Protein AF-A0A971KHY8-F1 (afdb_monomer_lite)

pLDDT: mean 92.71, std 10.17, range [48.16, 98.19]

Structure (mmCIF, N/CA/C/O backbone):
data_AF-A0A971KHY8-F1
#
_entry.id   AF-A0A971KHY8-F1
#
loop_
_atom_site.group_PDB
_atom_site.id
_atom_site.type_symbol
_atom_site.label_atom_id
_atom_site.label_alt_id
_atom_site.label_comp_id
_atom_site.label_asym_id
_atom_site.label_entity_id
_atom_site.label_seq_id
_atom_site.pdbx_PDB_ins_code
_atom_site.Cartn_x
_atom_site.Cartn_y
_atom_site.Cartn_z
_atom_site.occupancy
_atom_site.B_iso_or_equiv
_atom_site.auth_seq_id
_atom_site.auth_comp_id
_atom_site.auth_asym_id
_atom_site.auth_atom_id
_atom_site.pdbx_PDB_model_num
ATOM 1 N N . PHE A 1 1 ? -3.957 -1.587 19.889 1.00 84.62 1 PHE A N 1
ATOM 2 C CA . PHE A 1 1 ? -4.562 -1.450 18.543 1.00 84.62 1 PHE A CA 1
ATOM 3 C C . PHE A 1 1 ? -6.062 -1.173 18.628 1.00 84.62 1 PHE A C 1
ATOM 5 O O . PHE A 1 1 ? -6.531 -0.315 17.894 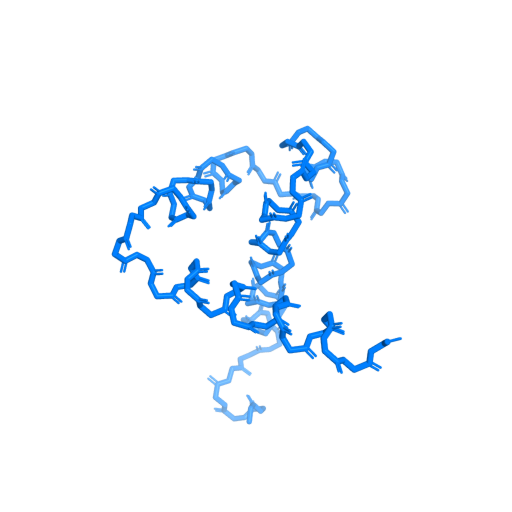1.00 84.62 1 PHE A O 1
ATOM 12 N N . GLU A 1 2 ? -6.804 -1.841 19.525 1.00 91.00 2 GLU A N 1
ATOM 13 C CA . GLU A 1 2 ? -8.256 -1.635 19.702 1.00 91.00 2 GLU A CA 1
ATOM 14 C C . GLU A 1 2 ? -8.653 -0.232 20.182 1.00 91.00 2 GLU A C 1
ATOM 16 O O . GLU A 1 2 ? -9.655 0.296 19.721 1.00 91.00 2 GLU A O 1
ATOM 21 N N . GLU A 1 3 ? -7.839 0.396 21.030 1.00 94.75 3 GLU A N 1
ATOM 22 C CA . GLU A 1 3 ? -8.078 1.759 21.539 1.00 94.75 3 GLU A CA 1
ATOM 23 C C . GLU A 1 3 ? -7.568 2.865 20.598 1.00 94.75 3 GLU A C 1
ATOM 25 O O . GLU A 1 3 ? -7.871 4.036 20.793 1.00 94.75 3 GLU A O 1
ATOM 30 N N . LEU A 1 4 ? -6.779 2.501 19.579 1.00 96.12 4 LEU A N 1
ATOM 31 C CA . LEU A 1 4 ? -6.148 3.450 18.649 1.00 96.12 4 LEU A CA 1
ATOM 32 C C . LEU A 1 4 ? -6.908 3.582 17.329 1.00 96.12 4 LEU A C 1
ATOM 34 O O . LEU A 1 4 ? -6.798 4.601 16.659 1.00 96.12 4 LEU A O 1
ATOM 38 N N . PHE A 1 5 ? -7.636 2.535 16.938 1.00 96.62 5 PHE A N 1
ATOM 39 C CA . PHE A 1 5 ? -8.346 2.472 15.669 1.00 96.62 5 PHE A CA 1
ATOM 40 C C . PHE A 1 5 ? -9.727 1.865 15.865 1.00 96.62 5 PHE A C 1
ATOM 42 O O . PHE A 1 5 ? -9.891 0.816 16.498 1.00 96.62 5 PHE A O 1
ATOM 49 N N . THR A 1 6 ? -10.710 2.451 15.198 1.00 97.50 6 THR A N 1
ATOM 50 C CA . THR A 1 6 ? -12.004 1.812 14.978 1.00 97.50 6 THR A CA 1
ATOM 51 C C . THR A 1 6 ? -11.846 0.555 14.115 1.00 97.50 6 THR A C 1
ATOM 53 O O . THR A 1 6 ? -10.868 0.383 13.381 1.00 97.50 6 THR A O 1
ATOM 56 N N . GLN A 1 7 ? -12.838 -0.340 14.146 1.00 96.56 7 GLN A N 1
ATOM 57 C CA . GLN A 1 7 ? -12.824 -1.538 13.291 1.00 96.56 7 GLN A CA 1
ATOM 58 C C . GLN A 1 7 ? -12.740 -1.188 11.799 1.00 96.56 7 GLN A C 1
ATOM 60 O O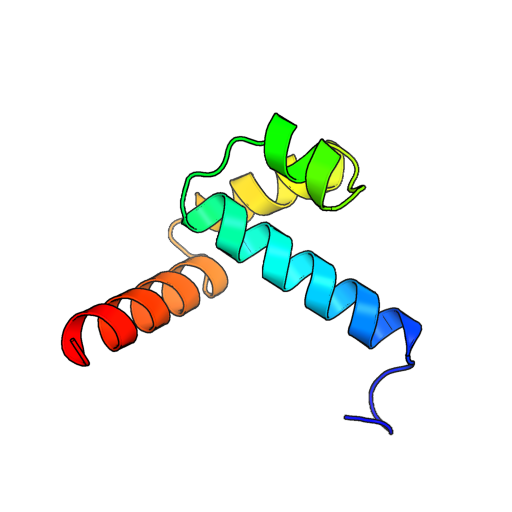 . GLN A 1 7 ? -12.048 -1.859 11.033 1.00 96.56 7 GLN A O 1
ATOM 65 N N . ARG A 1 8 ? -13.394 -0.094 11.393 1.00 96.06 8 ARG A N 1
ATOM 66 C CA . ARG A 1 8 ? -13.351 0.397 10.014 1.00 96.06 8 ARG A CA 1
ATOM 67 C C . ARG A 1 8 ? -11.948 0.848 9.616 1.00 96.06 8 ARG A C 1
ATOM 69 O O . ARG A 1 8 ? -11.482 0.481 8.544 1.00 96.06 8 ARG A O 1
ATOM 76 N N . GLU A 1 9 ? -11.257 1.588 10.477 1.00 97.31 9 GLU A N 1
ATOM 77 C CA . GLU A 1 9 ? -9.896 2.053 10.186 1.00 97.31 9 GLU A CA 1
ATOM 78 C C . GLU A 1 9 ? -8.900 0.898 10.095 1.00 97.31 9 GLU A C 1
ATOM 80 O O . GLU A 1 9 ? -8.043 0.905 9.213 1.00 97.31 9 GLU A O 1
ATOM 85 N N . LYS A 1 10 ? -9.039 -0.133 10.938 1.00 96.81 10 LYS A N 1
ATOM 86 C CA . LYS A 1 10 ? -8.212 -1.347 10.833 1.00 96.81 10 LYS A CA 1
ATOM 87 C C . LYS A 1 10 ? -8.430 -2.060 9.510 1.00 96.81 10 LYS A C 1
ATOM 89 O O . LYS A 1 10 ? -7.460 -2.450 8.863 1.00 96.81 10 LYS A O 1
ATOM 94 N N . TYR A 1 11 ? -9.690 -2.206 9.103 1.00 95.56 11 TYR A N 1
ATOM 95 C CA . TYR A 1 11 ? -10.032 -2.799 7.817 1.00 95.56 11 TYR A CA 1
ATOM 96 C C . TYR A 1 11 ? -9.418 -2.003 6.661 1.00 95.56 11 TYR A C 1
ATOM 98 O O . TYR A 1 11 ? -8.717 -2.572 5.825 1.00 95.56 11 TYR A O 1
ATOM 106 N N . ASP A 1 12 ? -9.597 -0.682 6.650 1.00 95.44 12 ASP A N 1
ATOM 107 C CA . ASP A 1 12 ? -9.056 0.184 5.602 1.00 95.44 12 ASP A CA 1
ATOM 108 C C . ASP A 1 12 ? -7.523 0.159 5.564 1.00 95.44 12 ASP A C 1
ATOM 110 O O . ASP A 1 12 ? -6.921 0.147 4.484 1.00 95.44 12 ASP A O 1
ATOM 114 N N . PHE A 1 13 ? -6.876 0.119 6.730 1.00 96.19 13 PHE A N 1
ATOM 115 C CA . PHE A 1 13 ? -5.427 -0.006 6.837 1.00 96.19 13 PHE A CA 1
ATOM 116 C C . PHE A 1 13 ? -4.939 -1.344 6.272 1.00 96.19 13 PHE A C 1
ATOM 118 O O . PHE A 1 13 ? -4.048 -1.369 5.419 1.00 96.19 13 PHE A O 1
ATOM 125 N N . ALA A 1 14 ? -5.563 -2.453 6.679 1.00 96.44 14 ALA A N 1
ATOM 126 C CA . ALA A 1 14 ? -5.239 -3.787 6.182 1.00 96.44 14 ALA A CA 1
ATOM 127 C C . ALA A 1 14 ? -5.452 -3.899 4.664 1.00 96.44 14 ALA A C 1
ATOM 129 O O . ALA A 1 14 ? -4.618 -4.472 3.958 1.00 96.44 14 ALA A O 1
ATOM 130 N N . LEU A 1 15 ? -6.525 -3.295 4.149 1.00 96.88 15 LEU A N 1
ATOM 131 C CA . LEU A 1 15 ? -6.849 -3.269 2.728 1.00 96.88 15 LEU A CA 1
ATOM 132 C C . LEU A 1 15 ? -5.800 -2.490 1.918 1.00 96.88 15 LEU A C 1
ATOM 134 O O . LEU A 1 15 ? -5.342 -2.965 0.877 1.00 96.88 15 LEU A O 1
ATOM 138 N N . ARG A 1 16 ? -5.353 -1.327 2.414 1.00 96.88 16 ARG A N 1
ATOM 139 C CA . ARG A 1 16 ? -4.253 -0.559 1.799 1.00 96.88 16 ARG A CA 1
ATOM 140 C C . ARG A 1 16 ? -2.933 -1.319 1.843 1.00 96.88 16 ARG A C 1
ATOM 142 O O . ARG A 1 16 ? -2.195 -1.309 0.861 1.00 96.88 16 ARG A O 1
ATOM 149 N N . TRP A 1 17 ? -2.646 -1.999 2.949 1.00 97.44 17 TRP A N 1
ATOM 150 C CA . TRP A 1 17 ? -1.441 -2.812 3.070 1.00 97.44 17 TRP A CA 1
ATOM 151 C C . TRP A 1 17 ? -1.441 -3.985 2.086 1.00 97.44 17 TRP A C 1
ATOM 153 O O . TRP A 1 17 ? -0.435 -4.241 1.425 1.00 97.44 17 TRP A O 1
ATOM 163 N N . ARG A 1 18 ? -2.579 -4.673 1.932 1.00 97.75 18 ARG A N 1
ATOM 164 C CA . ARG A 1 18 ? -2.746 -5.726 0.922 1.00 97.75 18 ARG A CA 1
ATOM 165 C C . ARG A 1 18 ? -2.538 -5.180 -0.489 1.00 97.75 18 ARG A C 1
ATOM 167 O O . ARG A 1 18 ? -1.743 -5.750 -1.224 1.00 97.75 18 ARG A O 1
ATOM 174 N N . LEU A 1 19 ? -3.170 -4.054 -0.823 1.00 98.19 19 LEU A N 1
ATOM 175 C CA . LEU A 1 19 ? -2.992 -3.373 -2.107 1.00 98.19 19 LEU A CA 1
ATOM 176 C C . LEU A 1 19 ? -1.509 -3.113 -2.429 1.00 98.19 19 LEU A C 1
ATOM 178 O O . LEU A 1 19 ? -1.065 -3.386 -3.540 1.00 98.19 19 LEU A O 1
ATOM 182 N N . LEU A 1 20 ? -0.745 -2.577 -1.474 1.00 97.94 20 LEU A N 1
ATOM 183 C CA . LEU A 1 20 ? 0.667 -2.248 -1.686 1.00 97.94 20 LEU A CA 1
ATOM 184 C C . LEU A 1 20 ? 1.528 -3.498 -1.900 1.00 97.94 20 LEU A C 1
ATOM 186 O O . LEU A 1 20 ? 2.373 -3.496 -2.790 1.00 97.94 20 LEU A O 1
ATOM 190 N N . LYS A 1 21 ? 1.289 -4.573 -1.141 1.00 97.50 21 LYS A N 1
ATOM 191 C CA . LYS A 1 21 ? 1.984 -5.853 -1.346 1.00 97.50 21 LYS A CA 1
ATOM 192 C C . LYS A 1 21 ? 1.692 -6.443 -2.719 1.00 97.50 21 LYS A C 1
ATOM 194 O O . LYS A 1 21 ? 2.624 -6.755 -3.443 1.00 97.50 21 LYS A O 1
ATOM 199 N N . ASP A 1 22 ? 0.422 -6.510 -3.100 1.00 97.50 22 ASP A N 1
ATOM 200 C CA . ASP A 1 22 ? 0.005 -7.077 -4.381 1.00 97.50 22 ASP A CA 1
ATOM 201 C C . ASP A 1 22 ? 0.611 -6.301 -5.566 1.00 97.50 22 ASP A C 1
ATOM 203 O O . ASP A 1 22 ? 1.077 -6.897 -6.536 1.00 97.50 22 ASP A O 1
ATOM 207 N N . LEU A 1 23 ? 0.655 -4.965 -5.472 1.00 97.69 23 LEU A N 1
ATOM 208 C CA . LEU A 1 23 ? 1.340 -4.120 -6.455 1.00 97.69 23 LEU A CA 1
ATOM 209 C C . LEU A 1 23 ? 2.850 -4.383 -6.493 1.00 97.69 23 LEU A C 1
ATOM 211 O O . LEU A 1 23 ? 3.432 -4.432 -7.574 1.00 97.69 23 LEU A O 1
ATOM 215 N N . PHE A 1 24 ? 3.485 -4.527 -5.329 1.00 96.88 24 PHE A N 1
ATOM 216 C CA . 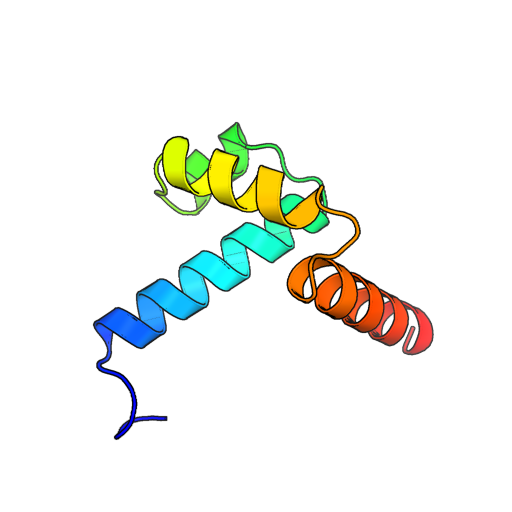PHE A 1 24 ? 4.919 -4.793 -5.210 1.00 96.88 24 PHE A CA 1
ATOM 217 C C . PHE A 1 24 ? 5.307 -6.185 -5.736 1.00 96.88 24 PHE A C 1
ATOM 219 O O . PHE A 1 24 ? 6.363 -6.350 -6.340 1.00 96.88 24 PHE A O 1
ATOM 226 N N . GLU A 1 25 ? 4.428 -7.170 -5.566 1.00 95.62 25 GLU A N 1
ATOM 227 C CA . GLU A 1 25 ? 4.551 -8.528 -6.109 1.00 95.62 25 GLU A CA 1
ATOM 228 C C . GLU A 1 25 ? 4.290 -8.592 -7.626 1.00 95.62 25 GLU A C 1
ATOM 230 O O . GLU A 1 25 ? 4.487 -9.635 -8.243 1.00 95.62 25 GLU A O 1
ATOM 235 N N . GLY A 1 26 ? 3.884 -7.479 -8.248 1.00 95.94 26 GLY A N 1
ATOM 236 C CA . GLY A 1 26 ? 3.687 -7.377 -9.693 1.00 95.94 26 GLY A CA 1
ATOM 237 C C . GLY A 1 26 ? 2.303 -7.806 -10.182 1.00 95.94 26 GLY A C 1
ATOM 238 O O . GLY A 1 26 ? 2.115 -7.959 -11.391 1.00 95.94 26 GLY A O 1
ATOM 239 N N . ARG A 1 27 ? 1.311 -7.972 -9.290 1.00 97.38 27 ARG A N 1
ATOM 240 C CA . ARG A 1 27 ? -0.075 -8.239 -9.710 1.00 97.38 27 ARG A CA 1
ATOM 241 C C . ARG A 1 27 ? -0.610 -7.074 -10.546 1.00 97.38 27 ARG A C 1
ATOM 243 O O . ARG A 1 27 ? -0.333 -5.901 -10.275 1.00 97.38 27 ARG A O 1
ATOM 250 N N . THR A 1 28 ? -1.417 -7.380 -11.563 1.00 96.88 28 THR A N 1
ATOM 251 C CA . THR A 1 28 ? -1.966 -6.335 -12.432 1.00 96.88 28 THR A CA 1
ATOM 252 C C . THR A 1 28 ? -2.991 -5.482 -11.683 1.00 96.88 28 THR A C 1
ATOM 254 O O . THR A 1 28 ? -3.742 -5.966 -10.835 1.00 96.88 28 THR A O 1
ATOM 257 N N . GLN A 1 29 ? -3.085 -4.194 -12.025 1.00 96.69 29 GLN A N 1
ATOM 258 C CA . GLN A 1 29 ? -4.050 -3.288 -11.386 1.00 96.69 29 GLN A CA 1
ATOM 259 C C . GLN A 1 29 ? -5.503 -3.747 -11.571 1.00 96.69 29 GLN A C 1
ATOM 261 O O . GLN A 1 29 ? -6.339 -3.503 -10.703 1.00 96.69 29 GLN A O 1
ATOM 266 N N . ARG A 1 30 ? -5.801 -4.422 -12.689 1.00 95.94 30 ARG A N 1
ATOM 267 C CA . ARG A 1 30 ? -7.136 -4.949 -12.987 1.00 95.94 30 ARG A CA 1
ATOM 268 C C . ARG A 1 30 ? -7.494 -6.107 -12.055 1.00 95.94 30 ARG A C 1
ATOM 270 O O . ARG A 1 30 ? -8.587 -6.101 -11.498 1.00 95.94 30 ARG A O 1
ATOM 277 N N . ASP A 1 31 ? -6.561 -7.030 -11.829 1.00 97.31 31 ASP A N 1
ATOM 278 C CA . ASP A 1 31 ? -6.770 -8.166 -10.922 1.00 97.31 31 ASP A CA 1
ATOM 279 C C . ASP A 1 31 ? -6.8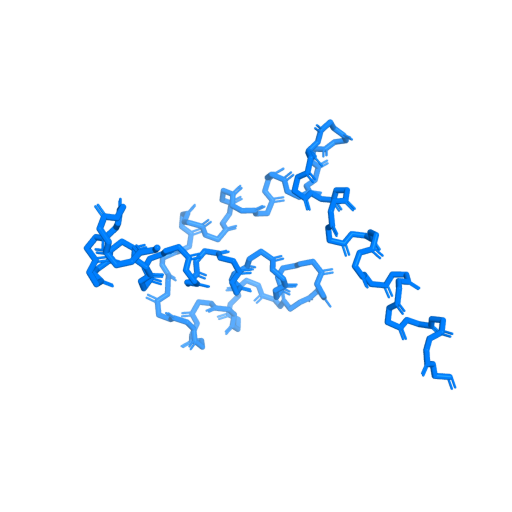77 -7.714 -9.463 1.00 97.31 31 ASP A C 1
ATOM 281 O O . ASP A 1 31 ? -7.625 -8.280 -8.666 1.00 97.31 31 ASP A O 1
ATOM 285 N N . ILE A 1 32 ? -6.140 -6.668 -9.090 1.00 97.88 32 ILE A N 1
ATOM 286 C CA . ILE A 1 32 ? -6.234 -6.068 -7.758 1.00 97.88 32 ILE A CA 1
ATOM 287 C C . ILE A 1 32 ? -7.595 -5.388 -7.566 1.00 97.88 32 ILE A C 1
ATOM 289 O O . ILE A 1 32 ? -8.221 -5.559 -6.521 1.00 97.88 32 ILE A O 1
ATOM 293 N N . ALA A 1 33 ? -8.077 -4.644 -8.567 1.00 96.94 33 ALA A N 1
ATOM 294 C CA . ALA A 1 33 ? -9.381 -3.985 -8.503 1.00 96.94 33 ALA A CA 1
ATOM 295 C C . ALA A 1 33 ? -10.518 -4.994 -8.302 1.00 96.94 33 ALA A C 1
ATOM 297 O O . ALA A 1 33 ? -11.364 -4.784 -7.433 1.00 96.94 33 ALA A O 1
ATOM 298 N N . SER A 1 34 ? -10.507 -6.097 -9.059 1.00 96.56 34 SER A N 1
ATOM 299 C CA . SER A 1 34 ? -11.520 -7.149 -8.944 1.00 96.56 34 SER A CA 1
ATOM 300 C C . SER A 1 34 ? -11.410 -7.924 -7.630 1.00 96.56 34 SER A C 1
ATOM 302 O O . SER A 1 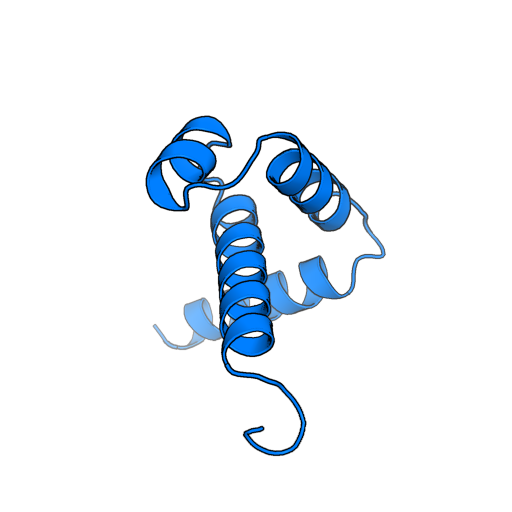34 ? -12.428 -8.161 -6.988 1.00 96.56 34 SER A O 1
ATOM 304 N N . SER A 1 35 ? -10.196 -8.278 -7.192 1.00 96.75 35 SER A N 1
ATOM 305 C CA . SER A 1 35 ? -10.007 -9.093 -5.981 1.00 96.75 35 SER A CA 1
ATOM 306 C C . SER A 1 35 ? -10.227 -8.337 -4.671 1.00 96.75 35 SER A C 1
ATOM 308 O O . SER A 1 35 ? -10.710 -8.929 -3.710 1.00 96.75 35 SER A O 1
ATOM 310 N N . LEU A 1 36 ? -9.889 -7.045 -4.608 1.00 96.56 36 LEU A N 1
ATOM 311 C CA . LEU A 1 36 ? -9.998 -6.253 -3.377 1.00 96.56 36 LEU A CA 1
ATOM 312 C C . LEU A 1 36 ? -11.218 -5.321 -3.346 1.00 96.56 36 LEU A C 1
ATOM 314 O O . LEU A 1 36 ? -11.469 -4.692 -2.319 1.00 96.56 36 LEU A O 1
ATOM 318 N N . GLY A 1 37 ? -11.953 -5.177 -4.454 1.00 96.69 37 GLY A N 1
ATOM 319 C CA . GLY A 1 37 ? -13.085 -4.245 -4.542 1.00 96.69 37 GLY A CA 1
ATOM 320 C C . GLY A 1 37 ? -12.669 -2.777 -4.380 1.00 96.69 37 GLY A C 1
ATOM 321 O O . GLY A 1 37 ? -13.407 -1.963 -3.824 1.00 96.69 37 GLY A O 1
ATOM 322 N N . ILE A 1 38 ? -11.456 -2.427 -4.819 1.00 95.25 38 ILE A N 1
ATOM 323 C CA . ILE A 1 38 ? -10.864 -1.095 -4.649 1.00 95.25 38 ILE A CA 1
ATOM 324 C C . ILE A 1 38 ? -10.948 -0.302 -5.958 1.00 95.25 38 ILE A C 1
ATOM 326 O O . ILE A 1 38 ? -10.691 -0.822 -7.041 1.00 95.25 38 ILE A O 1
ATOM 330 N N . SER A 1 39 ? -11.233 1.000 -5.860 1.00 95.50 39 SER A N 1
ATOM 331 C CA . SER A 1 39 ? -11.247 1.897 -7.018 1.00 95.50 39 SER A CA 1
ATOM 332 C C . SER A 1 39 ? -9.866 2.064 -7.665 1.00 95.50 39 SER A C 1
ATOM 334 O O . SER A 1 39 ? -8.835 2.149 -6.990 1.00 95.50 39 SER A O 1
ATOM 336 N N . LEU A 1 40 ? -9.847 2.245 -8.989 1.00 95.62 40 LEU A N 1
ATOM 337 C CA . LEU A 1 40 ? -8.615 2.460 -9.756 1.00 95.62 40 LEU A CA 1
ATOM 338 C C . LEU A 1 40 ? -7.785 3.656 -9.245 1.00 95.62 40 LEU A C 1
ATOM 340 O O . LEU A 1 40 ? -6.555 3.615 -9.274 1.00 95.62 40 LEU A O 1
ATOM 344 N N . CYS A 1 41 ? -8.420 4.709 -8.713 1.00 96.00 41 CYS A N 1
ATOM 345 C CA . CYS A 1 41 ? -7.695 5.867 -8.176 1.00 96.00 41 CYS A CA 1
ATOM 346 C C . CYS A 1 41 ? -6.829 5.517 -6.950 1.00 96.00 41 CYS A C 1
ATOM 348 O O . CYS A 1 41 ? -5.720 6.032 -6.803 1.00 96.00 41 CYS A O 1
ATOM 350 N N . LYS A 1 42 ? -7.296 4.604 -6.087 1.00 95.81 42 LYS A N 1
ATOM 351 C CA . LYS A 1 42 ? -6.538 4.131 -4.920 1.00 95.81 42 LYS A CA 1
ATOM 352 C C . LYS A 1 42 ? -5.361 3.266 -5.369 1.00 95.81 42 LYS A C 1
ATOM 354 O O . LYS A 1 42 ? -4.255 3.428 -4.859 1.00 95.81 42 LYS A O 1
ATOM 359 N N . ILE A 1 43 ? -5.583 2.419 -6.373 1.00 97.94 43 ILE A N 1
ATOM 360 C CA . ILE A 1 43 ? -4.558 1.530 -6.931 1.00 97.94 43 ILE A CA 1
ATOM 361 C C . ILE A 1 43 ? -3.445 2.334 -7.606 1.00 97.94 43 ILE A C 1
ATOM 363 O O . ILE A 1 43 ? -2.268 2.152 -7.304 1.00 97.94 43 ILE A O 1
ATOM 367 N N . THR A 1 44 ? -3.805 3.281 -8.471 1.00 97.62 44 THR A N 1
ATOM 368 C CA . THR A 1 44 ? -2.832 4.141 -9.164 1.00 97.62 44 THR A CA 1
ATOM 369 C C . THR A 1 44 ? -2.028 5.008 -8.196 1.00 97.62 44 THR A C 1
ATOM 371 O O . THR A 1 44 ? -0.824 5.169 -8.390 1.00 97.62 44 THR A O 1
ATOM 374 N N . ARG A 1 45 ? -2.641 5.513 -7.115 1.00 97.12 45 ARG A N 1
ATOM 375 C CA . ARG A 1 45 ? -1.914 6.218 -6.046 1.00 97.12 45 ARG A CA 1
ATOM 376 C C . ARG A 1 45 ? -0.910 5.303 -5.339 1.00 97.12 45 ARG A C 1
ATOM 378 O O . ARG A 1 45 ? 0.239 5.703 -5.179 1.00 97.12 45 ARG A O 1
ATOM 385 N N . GLY A 1 46 ? -1.311 4.083 -4.977 1.00 97.12 46 GLY A N 1
ATOM 386 C CA . GLY A 1 46 ? -0.403 3.082 -4.404 1.00 97.12 46 GLY A CA 1
ATOM 387 C C . GLY A 1 46 ? 0.766 2.754 -5.337 1.00 97.12 46 GLY A C 1
ATOM 388 O O . GLY A 1 46 ? 1.916 2.742 -4.912 1.00 97.12 46 GLY A O 1
ATOM 389 N N . SER A 1 47 ? 0.495 2.593 -6.636 1.00 97.50 47 SER A N 1
ATOM 390 C CA . SER A 1 47 ? 1.532 2.335 -7.642 1.00 97.50 47 SER A CA 1
ATOM 391 C C . SER A 1 47 ? 2.551 3.475 -7.736 1.00 97.50 47 SER A C 1
ATOM 393 O O . SER A 1 47 ? 3.743 3.210 -7.863 1.00 97.50 47 SER A O 1
ATOM 395 N N . LYS A 1 48 ? 2.112 4.737 -7.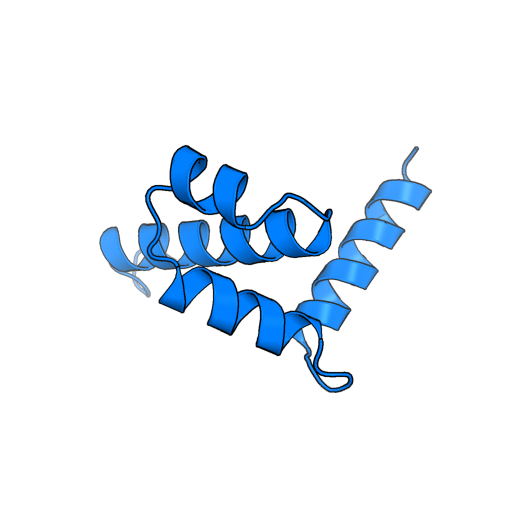632 1.00 97.62 48 LYS A N 1
ATOM 396 C CA . LYS A 1 48 ? 3.022 5.894 -7.593 1.00 97.62 48 LYS A CA 1
ATOM 397 C C . LYS A 1 48 ? 3.916 5.879 -6.353 1.00 97.62 48 LYS A C 1
ATOM 399 O O . LYS A 1 48 ? 5.114 6.080 -6.497 1.00 97.62 48 LYS A O 1
ATOM 404 N N . ILE A 1 49 ? 3.358 5.579 -5.176 1.00 96.62 49 ILE A N 1
ATOM 405 C CA . ILE A 1 49 ? 4.126 5.475 -3.921 1.00 96.62 49 ILE A CA 1
ATOM 406 C C . ILE A 1 49 ? 5.231 4.421 -4.036 1.00 96.62 49 ILE A C 1
ATOM 408 O O . ILE A 1 49 ? 6.329 4.641 -3.548 1.00 96.62 49 ILE A O 1
ATOM 412 N N . LEU A 1 50 ? 4.974 3.282 -4.682 1.00 96.62 50 LEU A N 1
ATOM 413 C CA . LEU A 1 50 ? 5.980 2.219 -4.810 1.00 96.62 50 LEU A CA 1
ATOM 414 C C . LEU A 1 50 ? 7.066 2.506 -5.855 1.00 96.62 50 LEU A C 1
ATOM 416 O O . LEU A 1 50 ? 8.129 1.894 -5.807 1.00 96.62 50 LEU A O 1
ATOM 420 N N . LYS A 1 51 ? 6.800 3.414 -6.799 1.00 95.44 51 LYS A N 1
ATOM 421 C CA . LYS A 1 51 ? 7.772 3.857 -7.812 1.00 95.44 51 LYS A CA 1
ATOM 422 C C . LYS A 1 51 ? 8.687 4.971 -7.315 1.00 95.44 51 LYS A C 1
ATOM 424 O O . LYS A 1 51 ? 9.702 5.239 -7.948 1.00 95.44 51 LYS A O 1
ATOM 429 N N . ASP A 1 52 ? 8.318 5.633 -6.227 1.00 95.75 52 ASP A N 1
ATOM 430 C CA . ASP A 1 52 ? 9.141 6.670 -5.628 1.00 95.75 52 ASP A CA 1
ATOM 431 C C . ASP A 1 52 ? 10.365 6.048 -4.937 1.00 95.75 52 ASP A C 1
ATOM 433 O O . ASP A 1 52 ? 10.244 5.210 -4.041 1.00 95.75 52 ASP A O 1
ATOM 437 N N . SER A 1 53 ? 11.555 6.479 -5.363 1.00 89.56 53 SER A N 1
ATOM 438 C CA . SER A 1 53 ? 12.839 6.054 -4.797 1.00 89.56 53 SER A CA 1
ATOM 439 C C . SER A 1 53 ? 12.986 6.356 -3.303 1.00 89.56 53 SER A C 1
ATOM 441 O O . SER A 1 53 ? 13.678 5.613 -2.616 1.00 89.56 53 SER A O 1
ATOM 443 N N . GLN A 1 54 ? 12.315 7.397 -2.796 1.00 95.31 54 GLN A N 1
ATOM 444 C CA . GLN A 1 54 ? 12.369 7.815 -1.389 1.00 95.31 54 GLN A CA 1
ATOM 445 C C . GLN A 1 54 ? 11.250 7.188 -0.541 1.00 95.31 54 GLN A C 1
ATOM 447 O O . GLN A 1 54 ? 11.087 7.495 0.642 1.00 95.31 54 GLN A O 1
ATOM 452 N N . SER A 1 55 ? 10.450 6.299 -1.135 1.00 95.75 55 SER A N 1
ATOM 453 C CA . SER A 1 55 ? 9.327 5.662 -0.459 1.00 95.75 55 SER A CA 1
ATOM 454 C C . SER A 1 55 ? 9.784 4.663 0.595 1.00 95.75 55 SER A C 1
ATOM 456 O O . SER A 1 55 ? 10.206 3.546 0.286 1.00 95.75 55 SER A O 1
ATOM 458 N N . GLN A 1 56 ? 9.568 5.033 1.855 1.00 96.44 56 GLN A N 1
ATOM 459 C CA . GLN A 1 56 ? 9.784 4.169 3.019 1.00 96.44 56 GLN A CA 1
ATOM 460 C C . GLN A 1 56 ? 8.940 2.885 2.949 1.00 96.44 56 GLN A C 1
ATOM 462 O O . GLN A 1 56 ? 9.361 1.817 3.378 1.00 96.44 56 GLN A O 1
ATOM 467 N N . ILE A 1 57 ? 7.750 2.957 2.343 1.00 95.81 57 ILE A N 1
ATOM 468 C CA . ILE A 1 57 ? 6.892 1.784 2.132 1.00 95.81 57 ILE A CA 1
ATOM 469 C C . ILE A 1 57 ? 7.522 0.812 1.132 1.00 95.81 57 ILE A C 1
ATOM 471 O O . ILE A 1 57 ? 7.472 -0.400 1.339 1.00 95.81 57 ILE A O 1
ATOM 475 N N . ALA A 1 58 ? 8.097 1.328 0.042 1.00 95.12 58 ALA A N 1
ATOM 476 C CA . ALA A 1 58 ? 8.760 0.487 -0.947 1.00 95.12 58 ALA A CA 1
ATOM 477 C C . ALA A 1 58 ? 10.008 -0.184 -0.356 1.00 95.12 58 ALA A C 1
ATOM 479 O O . ALA A 1 58 ? 10.263 -1.352 -0.640 1.00 95.12 58 ALA A O 1
ATOM 480 N N . GLU A 1 59 ? 10.756 0.533 0.483 1.00 96.19 59 GLU A N 1
ATOM 481 C CA . GLU A 1 59 ? 11.906 0.003 1.221 1.00 96.19 59 GLU A CA 1
ATOM 482 C C . GLU A 1 59 ? 11.501 -1.113 2.186 1.00 96.19 59 GLU A C 1
ATOM 484 O O . GLU A 1 59 ? 11.984 -2.234 2.043 1.00 96.19 59 GLU A O 1
ATOM 489 N N . LEU A 1 60 ? 10.505 -0.868 3.040 1.00 96.25 60 LEU A N 1
ATOM 490 C CA . LEU A 1 60 ? 9.980 -1.865 3.975 1.00 96.25 60 LEU A CA 1
ATOM 491 C C . LEU A 1 60 ? 9.511 -3.153 3.271 1.00 96.25 60 LEU A C 1
ATOM 493 O O . LEU A 1 60 ? 9.709 -4.262 3.770 1.00 96.25 60 LEU A O 1
ATOM 497 N N . LEU A 1 61 ? 8.873 -3.032 2.102 1.00 95.44 61 LEU A N 1
ATOM 498 C CA . LEU A 1 61 ? 8.433 -4.191 1.317 1.00 95.44 61 LEU A CA 1
ATOM 499 C C . LEU A 1 61 ? 9.603 -4.962 0.693 1.00 95.44 61 LEU A C 1
ATOM 501 O O . LEU A 1 61 ? 9.556 -6.195 0.658 1.00 95.44 61 LEU A O 1
ATOM 505 N N . ARG A 1 62 ? 10.660 -4.267 0.249 1.00 94.25 62 ARG A N 1
ATOM 506 C CA . ARG A 1 62 ? 11.906 -4.905 -0.206 1.00 94.25 62 ARG A CA 1
ATOM 507 C C . ARG A 1 62 ? 12.569 -5.674 0.931 1.00 94.25 62 ARG A C 1
ATOM 509 O O . ARG A 1 62 ? 12.840 -6.860 0.766 1.00 94.25 62 ARG A O 1
ATOM 516 N N . GLU A 1 63 ? 12.767 -5.041 2.084 1.00 92.94 63 GLU A N 1
ATOM 517 C CA . GLU A 1 63 ? 13.364 -5.669 3.272 1.00 92.94 63 GLU A CA 1
ATOM 518 C C . GLU A 1 63 ? 12.592 -6.914 3.707 1.00 92.94 63 GLU A C 1
ATOM 520 O O . GLU A 1 63 ? 13.175 -7.981 3.912 1.00 92.94 63 GLU A O 1
ATOM 525 N N . ARG A 1 64 ? 11.258 -6.804 3.767 1.00 91.06 64 ARG A N 1
ATOM 526 C CA . ARG A 1 64 ? 10.378 -7.934 4.069 1.00 91.06 64 ARG A CA 1
ATOM 527 C C . ARG A 1 64 ? 10.605 -9.095 3.101 1.00 91.06 64 ARG A C 1
ATOM 529 O O . ARG A 1 64 ? 10.717 -10.231 3.553 1.00 91.06 64 ARG A O 1
ATOM 536 N N . LYS A 1 65 ? 10.641 -8.828 1.792 1.00 85.25 65 LYS A N 1
ATOM 537 C CA . LYS A 1 65 ? 10.834 -9.868 0.771 1.00 85.25 65 LYS A CA 1
ATOM 538 C C . LYS A 1 65 ? 12.204 -10.539 0.914 1.00 85.25 65 LYS A C 1
ATOM 540 O O . LYS A 1 65 ? 12.275 -11.760 0.944 1.00 85.25 65 LYS A O 1
ATOM 545 N N . HIS A 1 66 ? 13.263 -9.758 1.130 1.00 73.06 66 HIS A N 1
ATOM 546 C CA . HIS A 1 66 ? 14.606 -10.290 1.379 1.00 73.06 66 HIS A CA 1
ATOM 547 C C . HIS A 1 66 ? 14.690 -11.171 2.637 1.00 73.06 66 HIS A C 1
ATOM 549 O O . HIS A 1 66 ? 15.430 -12.152 2.643 1.00 73.06 66 HIS A O 1
ATOM 555 N N . GLY A 1 67 ? 13.942 -10.851 3.698 1.00 70.94 67 GLY A N 1
ATOM 556 C CA . GLY A 1 67 ? 13.859 -11.692 4.897 1.00 70.94 67 GLY A CA 1
ATOM 557 C C . GLY A 1 67 ? 13.138 -13.027 4.664 1.00 70.94 67 GLY A C 1
ATOM 558 O O . GLY A 1 67 ? 13.510 -14.037 5.262 1.00 70.94 67 GLY A O 1
ATOM 559 N N . GLN A 1 68 ? 12.140 -13.047 3.773 1.00 69.50 68 GLN A N 1
ATOM 560 C CA . GLN A 1 68 ? 11.439 -14.273 3.378 1.00 69.50 68 GLN A CA 1
ATOM 561 C C . GLN A 1 68 ? 12.321 -15.185 2.514 1.00 69.50 68 GLN A C 1
ATOM 563 O O . GLN A 1 68 ? 12.361 -16.384 2.772 1.00 69.50 68 GLN A O 1
ATOM 568 N N . ASP A 1 69 ? 13.094 -14.621 1.582 1.00 65.62 69 ASP A N 1
ATOM 569 C CA . ASP A 1 69 ? 13.996 -15.388 0.707 1.00 65.62 69 ASP A CA 1
ATOM 570 C C . ASP A 1 69 ? 15.174 -16.036 1.467 1.00 65.62 69 ASP A C 1
ATOM 572 O O . ASP A 1 69 ? 15.695 -17.055 1.034 1.00 65.62 69 ASP A O 1
ATOM 576 N N . LYS A 1 70 ? 15.600 -15.470 2.607 1.00 59.41 70 LYS A N 1
ATOM 577 C CA . LYS A 1 70 ? 16.683 -16.024 3.450 1.00 59.41 70 LYS A CA 1
ATOM 578 C C . LYS A 1 70 ? 16.240 -17.124 4.420 1.00 59.41 70 LYS A C 1
ATOM 580 O O . LYS A 1 70 ? 17.091 -17.744 5.051 1.00 59.41 70 LYS A O 1
ATOM 585 N N . SER A 1 71 ? 14.933 -17.312 4.595 1.00 58.41 71 SER A N 1
ATOM 586 C CA . SER A 1 71 ? 14.358 -18.295 5.527 1.00 58.41 71 SER A CA 1
ATOM 587 C C . SER A 1 71 ? 13.887 -19.573 4.818 1.00 58.41 71 SER A C 1
ATOM 589 O O . SER A 1 71 ? 13.193 -20.385 5.427 1.00 58.41 71 SER A O 1
ATOM 591 N N . ASN A 1 72 ? 14.235 -19.726 3.539 1.00 48.16 72 ASN A N 1
ATOM 592 C CA . ASN A 1 72 ? 13.905 -20.851 2.668 1.00 48.16 72 ASN A CA 1
ATOM 593 C C . ASN A 1 72 ? 15.185 -21.439 2.063 1.00 48.16 72 ASN A C 1
ATOM 595 O O . ASN A 1 72 ? 15.107 -22.587 1.577 1.00 48.16 72 ASN A O 1
#

Secondary structure (DSSP, 8-state):
-TTTS-HHHHHHHHHHHHHHHHHHTT--HHHHHHHHT--HHHHHHHHHHHH-TT-HHHHHHHHHHHHHHTT-

Sequence (72 aa):
FEELFTQREKYDFALRWRLLKDLFEGRTQRDIASSLGISLCKITRGSKILKDSQSQIAELLRERKHGQDKSN

Foldseek 3Di:
DPVPDDPVRVVVVVLLLVLLLCVLVPPDLVVNCVVSVDDSVSNVVSNVLLPDPPRPSVVVSVVVVVVVVVVD

Radius of gyration: 13.48 Å; chains: 1; bounding box: 30×29×34 Å